Protein AF-A0A956QCH9-F1 (afdb_monomer)

Secondary structure (DSSP, 8-state):
--GGG--EEEEETT-HHHHHHHHHHHHHHGGGSEEEEE-TTPPPPP--TT-EEEEES----HHHHHHHHTTSSEEEEEE--HHHHHHTTT-TTEEE-TTS-HHHHHHHHH-TTSPPPHHHHHHHHHHTT---STTHHHHHHHHHTS---HHHHHH--HHHHHHHHHHHHTTT-

Radius of gyration: 16.23 Å; Cα contacts (8 Å, |Δi|>4): 299; chains: 1; bounding box: 38×30×46 Å

Nearest PDB structures (foldseek):
  6mtz-assembly2_B  TM=6.805E-01  e=5.894E-06  Helicobacter pylori G27
  5bza-assembly2_D  TM=6.122E-01  e=4.099E-02  Thermotoga neapolitana
  3wo8-assembly1_A  TM=5.895E-01  e=1.599E-01  Thermotoga maritima MSB8
  3i32-assembly1_A-2  TM=3.012E-01  e=2.317E-01  Thermus thermophilus HB27
  1viv-assembly1_A  TM=4.574E-01  e=2.432E+00  Bacillus subtilis

Solvent-accessible surface area (backbone atoms only — not comparable to full-atom values): 9678 Å² total; per-residue (Å²): 124,67,64,88,65,44,37,32,39,39,21,28,44,101,34,70,39,12,48,40,16,49,44,36,45,38,78,76,47,52,90,69,38,47,80,44,73,43,55,95,91,62,75,84,77,93,72,62,49,80,37,20,35,36,32,28,40,47,77,73,57,52,68,56,48,51,63,44,58,76,54,32,66,41,58,39,33,35,28,40,53,68,72,50,48,66,60,44,59,92,42,91,49,53,48,70,43,81,91,43,33,19,18,47,51,30,31,50,63,60,38,70,90,54,82,84,53,69,61,46,54,51,43,30,30,57,72,73,66,62,66,78,53,89,59,37,68,22,30,51,55,31,55,68,74,50,73,99,39,66,76,57,60,73,69,63,49,63,74,56,26,41,60,55,3,57,62,56,55,67,73,77,113

pLDDT: mean 97.17, std 4.28, range [55.25, 98.88]

Foldseek 3Di:
DQLQQAAEEEFAPLAPLRLLLVLLSCVRHPPNHYYHHDYPPDQDDDDQQAGAYEYFADDDAPVSVVVNCVRHPHYAYEYADPVVCVRNPPPPRYDYDVQFGRSRSSNCNNPVPDDDDPLRVLSGCVVNVPPPDPQSQQLVQLVSVDPSDSVVVVPDDSVVSSVNSVVRVVVVD

Structure (mmCIF, N/CA/C/O backbone):
data_AF-A0A956QCH9-F1
#
_entry.id   AF-A0A956QCH9-F1
#
loop_
_atom_site.group_PDB
_atom_site.id
_atom_site.type_symbol
_atom_site.label_atom_id
_atom_site.label_alt_id
_atom_site.label_comp_id
_atom_site.label_asym_id
_atom_site.label_entity_id
_atom_site.label_seq_id
_atom_site.pdbx_PDB_ins_code
_atom_site.Cartn_x
_atom_site.Cartn_y
_atom_site.Cartn_z
_atom_site.occupancy
_atom_site.B_iso_or_equiv
_atom_site.auth_seq_id
_atom_site.auth_comp_id
_atom_site.auth_asym_id
_atom_site.auth_atom_id
_atom_site.pdbx_PDB_model_num
ATOM 1 N N . MET A 1 1 ? -3.329 -5.378 14.404 1.00 92.38 1 MET A N 1
ATOM 2 C CA . MET A 1 1 ? -4.413 -6.165 13.778 1.00 92.38 1 MET A CA 1
ATOM 3 C C . MET A 1 1 ? -3.806 -7.333 13.005 1.00 92.38 1 MET A C 1
ATOM 5 O O . MET A 1 1 ? -2.759 -7.132 12.400 1.00 92.38 1 MET A O 1
ATOM 9 N N . ASP A 1 2 ? -4.416 -8.523 13.042 1.00 95.62 2 ASP A N 1
ATOM 10 C CA . ASP A 1 2 ? -4.049 -9.657 12.171 1.00 95.62 2 ASP A CA 1
ATOM 11 C C . ASP A 1 2 ? -4.367 -9.308 10.698 1.00 95.62 2 ASP A C 1
ATOM 13 O O . ASP A 1 2 ? -5.529 -8.985 10.420 1.00 95.62 2 ASP A O 1
ATOM 17 N N . PRO A 1 3 ? -3.385 -9.355 9.769 1.00 97.50 3 PRO A N 1
ATOM 18 C CA . PRO A 1 3 ? -3.582 -8.981 8.365 1.00 97.50 3 PRO A CA 1
ATOM 19 C C . PRO A 1 3 ? -4.711 -9.742 7.661 1.00 97.50 3 PRO A C 1
ATOM 21 O O . PRO A 1 3 ? -5.374 -9.180 6.788 1.00 97.50 3 PRO A O 1
ATOM 24 N N . THR A 1 4 ? -4.963 -10.997 8.050 1.00 97.44 4 THR A N 1
ATOM 25 C CA . THR A 1 4 ? -5.982 -11.863 7.424 1.00 97.44 4 THR A CA 1
ATOM 26 C C . THR A 1 4 ? -7.411 -11.522 7.845 1.00 97.44 4 THR A C 1
ATOM 28 O O . THR A 1 4 ? -8.369 -11.956 7.212 1.00 97.44 4 THR A O 1
ATOM 31 N N . GLN A 1 5 ? -7.571 -10.727 8.906 1.00 98.00 5 GLN A N 1
ATOM 32 C CA . GLN A 1 5 ? -8.876 -10.299 9.407 1.00 98.00 5 GLN A CA 1
ATOM 33 C C . GLN A 1 5 ? -9.328 -8.956 8.828 1.00 98.00 5 GLN A C 1
ATOM 35 O O . GLN A 1 5 ? -10.385 -8.453 9.210 1.00 98.00 5 GLN A O 1
ATOM 40 N N . VAL A 1 6 ? -8.526 -8.333 7.963 1.00 98.81 6 VAL A N 1
ATOM 41 C CA . VAL A 1 6 ? -8.898 -7.077 7.311 1.00 98.81 6 VAL A CA 1
ATOM 42 C C . VAL A 1 6 ? -10.102 -7.314 6.404 1.00 98.81 6 VAL A C 1
ATOM 44 O O . VAL A 1 6 ? -10.141 -8.254 5.619 1.00 98.81 6 VAL A O 1
ATOM 47 N N . THR A 1 7 ? -11.090 -6.432 6.520 1.00 98.75 7 THR A N 1
ATOM 48 C CA . THR A 1 7 ? -12.348 -6.499 5.751 1.00 98.75 7 THR A CA 1
ATOM 49 C C . THR A 1 7 ? -12.483 -5.347 4.767 1.00 98.75 7 THR A C 1
ATOM 51 O O . THR A 1 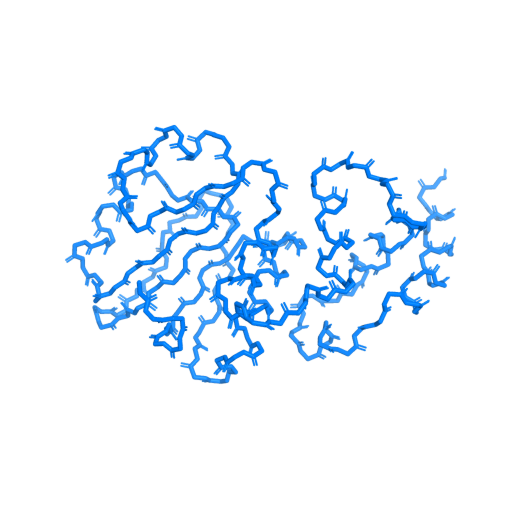7 ? -13.201 -5.471 3.783 1.00 98.75 7 THR A O 1
ATOM 54 N N . HIS A 1 8 ? -11.811 -4.224 5.029 1.00 98.81 8 HIS A N 1
ATOM 55 C 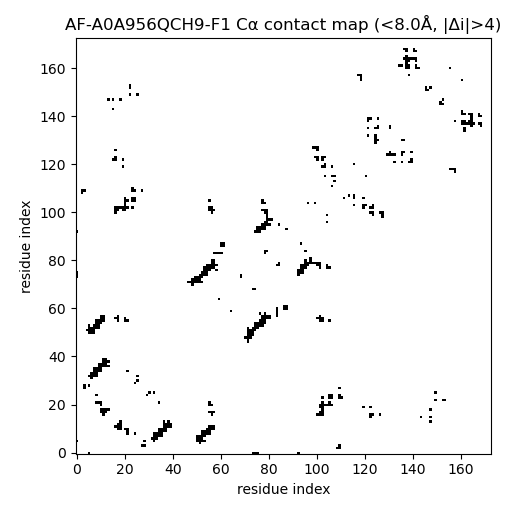CA . HIS A 1 8 ? -11.847 -3.042 4.179 1.00 98.81 8 HIS A CA 1
ATOM 56 C C . HIS A 1 8 ? -10.435 -2.478 4.045 1.00 98.81 8 HIS A C 1
ATOM 58 O O . HIS A 1 8 ? -9.754 -2.274 5.051 1.00 98.81 8 HIS A O 1
ATOM 64 N N . VAL A 1 9 ? -10.012 -2.216 2.814 1.00 98.88 9 VAL A N 1
ATOM 65 C CA . VAL A 1 9 ? -8.728 -1.591 2.487 1.00 98.88 9 VAL A CA 1
ATOM 66 C C . VAL A 1 9 ? -9.025 -0.259 1.816 1.00 98.88 9 VAL A C 1
ATOM 68 O O . VAL A 1 9 ? -9.509 -0.224 0.684 1.00 98.88 9 VAL A O 1
ATOM 71 N N . LEU A 1 10 ? -8.769 0.835 2.528 1.00 98.88 10 LEU A N 1
ATOM 72 C CA . LEU A 1 10 ? -8.787 2.178 1.964 1.00 98.88 10 LEU A CA 1
ATOM 73 C C . LEU A 1 10 ? -7.395 2.467 1.413 1.00 98.88 10 LEU A C 1
ATOM 75 O O . LEU A 1 10 ? -6.417 2.320 2.145 1.00 98.88 10 LEU A O 1
ATOM 79 N N . TYR A 1 11 ? -7.294 2.887 0.157 1.00 98.75 11 TYR A N 1
ATOM 80 C CA . TYR A 1 11 ? -6.002 3.158 -0.480 1.00 98.75 11 TYR A CA 1
ATOM 81 C C . TYR A 1 11 ? -6.012 4.454 -1.285 1.00 98.75 11 TYR A C 1
ATOM 83 O O . TYR A 1 11 ? -7.070 4.897 -1.740 1.00 98.75 11 TYR A O 1
ATOM 91 N N . HIS A 1 12 ? -4.841 5.062 -1.484 1.00 98.12 12 HIS A N 1
ATOM 92 C CA . HIS A 1 12 ? -4.745 6.313 -2.228 1.00 98.12 12 HIS A CA 1
ATOM 93 C C . HIS A 1 12 ? -5.156 6.130 -3.703 1.00 98.12 12 HIS A C 1
ATOM 95 O O . HIS A 1 12 ? -4.595 5.315 -4.443 1.00 98.12 12 HIS A O 1
ATOM 101 N N . ALA A 1 13 ? -6.181 6.867 -4.135 1.00 97.25 13 ALA A N 1
ATOM 102 C CA . ALA A 1 13 ? -6.749 6.757 -5.474 1.00 97.25 13 ALA A CA 1
ATOM 103 C C . ALA A 1 13 ? -5.802 7.293 -6.557 1.00 97.25 13 ALA A C 1
ATOM 105 O O . ALA A 1 13 ? -5.136 8.305 -6.366 1.00 97.25 13 ALA A O 1
ATOM 106 N N . GLN A 1 14 ? -5.820 6.660 -7.737 1.00 95.31 14 GLN A N 1
ATOM 107 C CA . GLN A 1 14 ? -5.034 7.067 -8.916 1.00 95.31 14 GLN A CA 1
ATOM 108 C C . GLN A 1 14 ? -3.514 7.130 -8.668 1.00 95.31 14 GLN A C 1
ATOM 110 O O . GLN A 1 14 ? -2.781 7.730 -9.450 1.00 95.31 14 GLN A O 1
ATOM 115 N N . CYS A 1 15 ? -3.038 6.463 -7.616 1.00 97.19 15 CYS A N 1
ATOM 116 C CA . CYS A 1 15 ? -1.633 6.356 -7.261 1.00 97.19 15 CYS A CA 1
ATOM 117 C C . CYS A 1 15 ? -1.149 4.917 -7.503 1.00 97.19 15 CYS A C 1
ATOM 119 O O . CYS A 1 15 ? -1.770 3.983 -6.988 1.00 97.19 15 CYS A O 1
ATOM 121 N N . PRO A 1 16 ? -0.064 4.690 -8.270 1.00 98.31 16 PRO A N 1
ATOM 122 C CA . PRO A 1 16 ? 0.532 3.362 -8.377 1.00 98.31 16 PRO A CA 1
ATOM 123 C C . PRO A 1 16 ? 0.994 2.784 -7.043 1.00 98.31 16 PRO A C 1
ATOM 125 O O . PRO A 1 16 ? 0.947 1.566 -6.886 1.00 98.31 16 PRO A O 1
ATOM 128 N N . ASP A 1 17 ? 1.417 3.637 -6.107 1.00 98.69 17 ASP A N 1
ATOM 129 C CA . ASP A 1 17 ? 1.820 3.203 -4.775 1.00 98.69 17 ASP A CA 1
ATOM 130 C C . ASP A 1 17 ? 0.609 2.705 -3.976 1.00 98.69 17 ASP A C 1
ATOM 132 O O . ASP A 1 17 ? 0.534 1.531 -3.611 1.00 98.69 17 ASP A O 1
ATOM 136 N N . GLY A 1 18 ? -0.439 3.526 -3.876 1.00 98.62 18 GLY A N 1
ATOM 137 C CA . GLY A 1 18 ? -1.697 3.154 -3.230 1.00 98.62 18 GLY A CA 1
ATOM 138 C C . GLY A 1 18 ? -2.369 1.937 -3.852 1.00 98.62 18 GLY A C 1
ATOM 139 O O . GLY A 1 18 ? -2.820 1.038 -3.137 1.00 98.62 18 GLY A O 1
ATOM 140 N N . PHE A 1 19 ? -2.390 1.835 -5.181 1.00 98.81 19 PHE A N 1
ATOM 141 C CA . PHE A 1 19 ? -2.928 0.645 -5.835 1.00 98.81 19 PHE A CA 1
ATOM 142 C C . PHE A 1 19 ? -2.030 -0.588 -5.643 1.00 98.81 19 PHE A C 1
ATOM 144 O O . PHE A 1 19 ? -2.539 -1.690 -5.433 1.00 98.81 19 PHE A O 1
ATOM 151 N N . GLY A 1 20 ? -0.703 -0.420 -5.644 1.00 98.81 20 GLY A N 1
ATOM 152 C CA . GLY A 1 20 ? 0.253 -1.475 -5.301 1.00 98.81 20 GLY A CA 1
ATOM 153 C C . GLY A 1 20 ? 0.070 -1.991 -3.870 1.00 98.81 20 GLY A C 1
ATOM 154 O O . GLY A 1 20 ? 0.105 -3.203 -3.642 1.00 98.81 20 GLY A O 1
ATOM 155 N N . ALA A 1 21 ? -0.215 -1.095 -2.925 1.00 98.88 21 ALA A N 1
ATOM 156 C CA . ALA A 1 21 ? -0.531 -1.432 -1.543 1.00 98.88 21 ALA A CA 1
ATOM 157 C C . ALA A 1 21 ? -1.840 -2.225 -1.425 1.00 98.88 21 ALA A C 1
ATOM 159 O O . ALA A 1 21 ? -1.889 -3.267 -0.766 1.00 98.88 21 ALA A O 1
ATOM 160 N N . ALA A 1 22 ? -2.887 -1.794 -2.133 1.00 98.88 22 ALA A N 1
ATOM 161 C CA . ALA A 1 22 ? -4.142 -2.535 -2.202 1.00 98.88 22 ALA A CA 1
ATOM 162 C C . ALA A 1 22 ? -3.969 -3.918 -2.857 1.00 98.88 22 ALA A C 1
ATOM 164 O O . ALA A 1 22 ? -4.549 -4.896 -2.386 1.00 98.88 22 ALA A O 1
ATOM 165 N N . LEU A 1 23 ? -3.131 -4.031 -3.895 1.00 98.88 23 LEU A N 1
ATOM 166 C CA . LEU A 1 23 ? -2.821 -5.303 -4.555 1.00 98.88 23 LEU A CA 1
ATOM 167 C C . LEU A 1 23 ? -2.111 -6.283 -3.609 1.00 98.88 23 LEU A C 1
ATOM 169 O O . LEU A 1 23 ? -2.386 -7.485 -3.661 1.00 98.88 23 LEU A O 1
ATOM 173 N N . ALA A 1 24 ? -1.220 -5.792 -2.739 1.00 98.81 24 ALA A N 1
ATOM 174 C CA . ALA A 1 24 ? -0.579 -6.618 -1.718 1.00 98.81 24 ALA A CA 1
ATOM 175 C C . ALA A 1 24 ? -1.620 -7.249 -0.779 1.00 98.81 24 ALA A C 1
ATOM 177 O O . ALA A 1 24 ? -1.586 -8.462 -0.562 1.00 98.81 24 ALA A O 1
ATOM 178 N N . ALA A 1 25 ? -2.596 -6.465 -0.312 1.00 98.81 25 ALA A N 1
ATOM 179 C CA . ALA A 1 25 ? -3.714 -6.972 0.484 1.00 98.81 25 ALA A CA 1
ATOM 180 C C . ALA A 1 25 ? -4.613 -7.935 -0.314 1.00 98.81 25 ALA A C 1
ATOM 182 O O . ALA A 1 25 ? -5.002 -8.991 0.187 1.00 98.81 25 ALA A O 1
ATOM 183 N N . TRP A 1 26 ? -4.924 -7.605 -1.572 1.00 98.81 26 TRP A N 1
ATOM 184 C CA . TRP A 1 26 ? -5.765 -8.424 -2.452 1.00 98.81 26 TRP A CA 1
ATOM 185 C C . TRP A 1 26 ? -5.218 -9.828 -2.691 1.00 98.81 26 TRP A C 1
ATOM 187 O O . TRP A 1 26 ? -5.985 -10.786 -2.716 1.00 98.81 26 TRP A O 1
ATOM 197 N N . ARG A 1 27 ? -3.895 -9.990 -2.767 1.00 98.31 27 ARG A N 1
ATOM 198 C CA . ARG A 1 27 ? -3.275 -11.318 -2.912 1.00 98.31 27 ARG A CA 1
ATOM 199 C C . ARG A 1 27 ? -3.506 -12.253 -1.719 1.00 98.31 27 ARG A C 1
ATOM 201 O O . ARG A 1 27 ? -3.393 -13.460 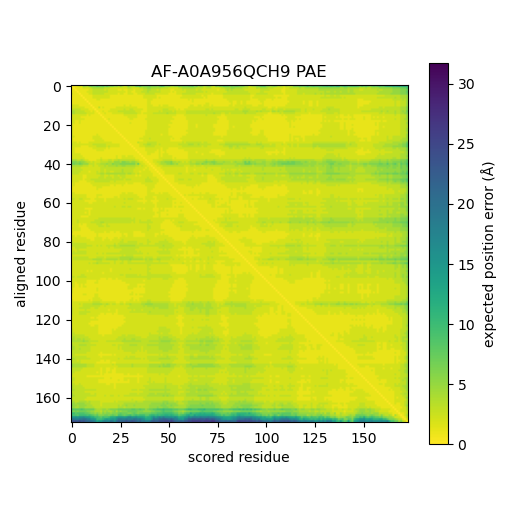-1.901 1.00 98.31 27 ARG A O 1
ATOM 208 N N . VAL A 1 28 ? -3.825 -11.720 -0.536 1.00 98.31 28 VAL A N 1
ATOM 209 C CA . VAL A 1 28 ? -4.148 -12.515 0.665 1.00 98.31 28 VAL A CA 1
ATOM 210 C C . VAL A 1 28 ? -5.653 -12.643 0.864 1.00 98.31 28 VAL A C 1
A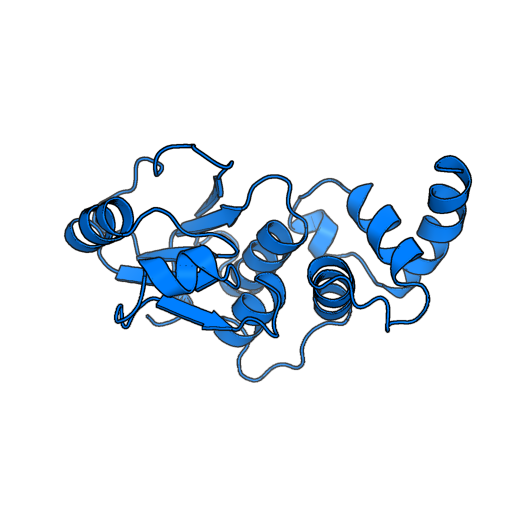TOM 212 O O . VAL A 1 28 ? -6.151 -13.727 1.153 1.00 98.31 28 VAL A O 1
ATOM 215 N N . LEU A 1 29 ? -6.375 -11.531 0.729 1.00 98.62 29 LEU A N 1
ATOM 216 C CA . LEU A 1 29 ? -7.785 -11.435 1.108 1.00 98.62 29 LEU A CA 1
ATOM 217 C C . LEU A 1 29 ? -8.736 -11.783 -0.051 1.00 98.62 29 LEU A C 1
ATOM 219 O O . LEU A 1 29 ? -9.842 -12.261 0.182 1.00 98.62 29 LEU A O 1
ATOM 223 N N . GLY A 1 30 ? -8.328 -11.577 -1.306 1.00 98.31 30 GLY A N 1
ATOM 224 C CA . GLY A 1 30 ? -9.174 -11.805 -2.479 1.00 98.31 30 GLY A CA 1
ATOM 225 C C . GLY A 1 30 ? -10.558 -11.162 -2.335 1.00 98.31 30 GLY A C 1
ATOM 226 O O . GLY A 1 30 ? -10.683 -9.991 -1.991 1.00 98.31 30 GLY A O 1
ATOM 227 N N . ASP A 1 31 ? -11.611 -11.949 -2.550 1.00 97.69 31 ASP A N 1
ATOM 228 C CA . ASP A 1 31 ? -13.000 -11.474 -2.495 1.00 97.69 31 ASP A CA 1
ATOM 229 C C . ASP A 1 31 ? -13.562 -11.337 -1.063 1.00 97.69 31 ASP A C 1
ATOM 231 O O . ASP A 1 31 ? -14.739 -11.014 -0.890 1.00 97.69 31 ASP A O 1
ATOM 235 N N . THR A 1 32 ? -12.766 -11.597 -0.015 1.00 98.00 32 THR A N 1
ATOM 236 C CA . THR A 1 32 ? -13.236 -11.485 1.380 1.00 98.00 32 THR A CA 1
ATOM 237 C C . THR A 1 32 ? -13.124 -10.073 1.951 1.00 98.00 32 THR A C 1
ATOM 239 O O . THR A 1 32 ? -13.556 -9.846 3.082 1.00 98.00 32 THR A O 1
ATOM 242 N N . ALA A 1 33 ? -12.543 -9.132 1.204 1.00 98.69 33 ALA A N 1
ATOM 243 C CA . ALA A 1 33 ? -12.411 -7.737 1.601 1.00 98.69 33 ALA A CA 1
ATOM 244 C C . ALA A 1 33 ? -12.946 -6.782 0.526 1.00 98.69 33 ALA A C 1
ATOM 246 O O . ALA A 1 33 ? -13.058 -7.118 -0.652 1.00 98.69 33 ALA A O 1
ATOM 247 N N . VAL A 1 34 ? -13.274 -5.564 0.951 1.00 98.69 34 VAL A N 1
ATOM 248 C CA . VAL A 1 34 ? -13.690 -4.459 0.086 1.00 98.69 34 VAL A CA 1
ATOM 249 C C . VAL A 1 34 ? -12.518 -3.496 -0.089 1.00 98.69 34 VAL A C 1
ATOM 251 O O . VAL A 1 34 ? -11.899 -3.081 0.888 1.00 98.69 34 VAL A O 1
ATOM 254 N N . TYR A 1 35 ? -12.235 -3.104 -1.328 1.00 98.81 35 TYR A N 1
ATOM 255 C CA . TYR A 1 35 ? -11.135 -2.201 -1.674 1.00 98.81 35 TYR A CA 1
ATOM 256 C C . TYR A 1 35 ? -11.718 -0.873 -2.139 1.00 98.81 35 TYR A C 1
ATOM 258 O O . TYR A 1 35 ? -12.450 -0.833 -3.129 1.00 98.81 35 TYR A O 1
ATOM 266 N N . LEU A 1 36 ? -11.423 0.204 -1.415 1.00 98.56 36 LEU A N 1
ATOM 267 C CA . LEU A 1 36 ? -12.014 1.518 -1.648 1.00 98.56 36 LEU A CA 1
ATOM 268 C C . LEU A 1 36 ? -10.908 2.532 -1.977 1.00 98.56 36 LEU A C 1
ATOM 270 O O . LEU A 1 36 ? -10.123 2.873 -1.088 1.00 98.56 36 LEU A O 1
ATOM 274 N N . PRO A 1 37 ? -10.827 3.022 -3.228 1.00 98.25 37 PRO A N 1
ATOM 275 C CA . PRO A 1 37 ? -9.932 4.120 -3.561 1.00 98.25 37 PRO A CA 1
ATOM 276 C C . PRO A 1 37 ? -10.431 5.407 -2.900 1.00 98.25 37 PRO A C 1
ATOM 278 O O . PRO A 1 37 ? -11.624 5.704 -2.952 1.00 98.25 37 PRO A O 1
ATOM 281 N N . VAL A 1 38 ? -9.515 6.182 -2.323 1.00 98.25 38 VAL A N 1
ATOM 282 C CA . VAL A 1 38 ? -9.801 7.470 -1.681 1.00 98.25 38 VAL A CA 1
ATOM 283 C C . VAL A 1 38 ? -8.923 8.558 -2.289 1.00 98.25 38 VAL A C 1
ATOM 285 O O . VAL A 1 38 ? -7.689 8.470 -2.276 1.00 98.25 38 VAL A O 1
ATOM 288 N N . ALA A 1 39 ? -9.553 9.599 -2.830 1.00 95.62 39 ALA A N 1
ATOM 289 C CA . ALA A 1 39 ? -8.848 10.769 -3.336 1.00 95.62 39 ALA A CA 1
ATOM 290 C C . ALA A 1 39 ? -8.547 11.772 -2.210 1.00 95.62 39 ALA A C 1
ATOM 292 O O . ALA A 1 39 ? -9.223 11.836 -1.182 1.00 95.62 39 ALA A O 1
ATOM 293 N N . HIS A 1 40 ? -7.522 12.600 -2.411 1.00 88.50 40 HIS A N 1
ATOM 294 C CA . HIS A 1 40 ? -7.137 13.605 -1.425 1.00 88.50 40 HIS A CA 1
ATOM 295 C C . HIS A 1 40 ? -8.292 14.582 -1.135 1.00 88.50 40 HIS A C 1
ATOM 297 O O . HIS A 1 40 ? -8.839 15.208 -2.044 1.00 88.50 40 HIS A O 1
ATOM 303 N N . GLY A 1 41 ? -8.612 14.764 0.147 1.00 88.25 41 GLY A N 1
ATOM 304 C CA . GLY A 1 41 ? -9.669 15.669 0.607 1.00 88.25 41 GLY A CA 1
ATOM 305 C C . GLY A 1 41 ? -11.076 15.065 0.618 1.00 88.25 41 GLY A C 1
ATOM 306 O O . GLY A 1 41 ? -12.011 15.751 1.032 1.00 88.25 41 GLY A O 1
ATOM 307 N N . GLU A 1 42 ? -11.246 13.807 0.208 1.00 94.19 42 GLU A N 1
ATOM 308 C CA . GLU A 1 42 ? -12.507 13.093 0.409 1.00 94.19 42 GLU A CA 1
ATOM 309 C C . GLU A 1 42 ? -12.717 12.759 1.890 1.00 94.19 42 GLU A C 1
ATOM 311 O O . GLU A 1 42 ? -11.773 12.517 2.644 1.00 94.19 42 GLU A O 1
ATOM 316 N N . ALA A 1 43 ? -13.977 12.754 2.322 1.00 96.50 43 ALA A N 1
ATOM 317 C CA . ALA A 1 43 ? -14.331 12.259 3.645 1.00 96.50 43 ALA A CA 1
ATOM 318 C C . ALA A 1 43 ? -14.152 10.729 3.707 1.00 96.50 43 ALA A C 1
ATOM 320 O O . ALA A 1 43 ? -14.231 10.067 2.668 1.00 96.50 43 ALA A O 1
ATOM 321 N N . PRO A 1 44 ? -13.966 10.142 4.904 1.00 96.62 44 PRO A N 1
ATOM 322 C CA . PRO A 1 44 ? -14.018 8.696 5.053 1.00 96.62 44 PRO A CA 1
ATOM 323 C C . PRO A 1 44 ? -15.310 8.112 4.474 1.00 96.62 44 PRO A C 1
ATOM 325 O O . PRO A 1 44 ? -16.378 8.699 4.688 1.00 96.62 44 PRO A O 1
ATOM 328 N N . PRO A 1 45 ? -15.242 6.964 3.776 1.00 96.56 45 PRO A N 1
ATOM 329 C CA . PRO A 1 45 ? -16.440 6.281 3.312 1.00 96.56 45 PRO A CA 1
ATOM 330 C C . PRO A 1 45 ? -17.302 5.837 4.500 1.00 96.56 45 PRO A C 1
ATOM 332 O O . PRO A 1 45 ? -16.818 5.688 5.626 1.00 96.56 45 PRO A O 1
ATOM 335 N N . ASP A 1 46 ? -18.588 5.605 4.242 1.00 96.06 46 ASP A N 1
ATOM 336 C CA . ASP A 1 46 ? -19.466 4.991 5.234 1.00 96.06 46 ASP A CA 1
ATOM 337 C C . ASP A 1 46 ? -19.091 3.512 5.399 1.00 96.06 46 ASP A C 1
ATOM 339 O O . ASP A 1 46 ? -19.047 2.761 4.422 1.00 96.06 46 ASP A O 1
ATOM 343 N N . LEU A 1 47 ? -18.765 3.112 6.629 1.00 97.81 47 LEU A N 1
ATOM 344 C CA . LEU A 1 47 ? -18.237 1.791 6.962 1.00 97.81 47 LEU A CA 1
ATOM 345 C C . LEU A 1 47 ? -19.043 1.188 8.116 1.00 97.81 47 LEU A C 1
ATOM 347 O O . LEU A 1 47 ? -19.345 1.899 9.082 1.00 97.81 47 LEU A O 1
ATOM 351 N N . PRO A 1 48 ? -19.363 -0.117 8.062 1.00 97.88 48 PRO A N 1
ATOM 352 C CA . PRO A 1 48 ? -20.086 -0.776 9.139 1.00 97.88 48 PRO A CA 1
ATOM 353 C C . PRO A 1 48 ? -19.226 -0.841 10.411 1.00 97.88 48 PRO A C 1
ATOM 355 O O . PRO A 1 48 ? -17.999 -0.897 10.344 1.00 97.88 48 PRO A O 1
ATOM 358 N N . ALA A 1 49 ? -19.861 -0.846 11.585 1.00 97.94 49 ALA A N 1
ATOM 359 C CA . ALA A 1 49 ? -19.154 -0.794 12.869 1.00 97.94 49 ALA A CA 1
ATOM 360 C C . ALA A 1 49 ? -18.243 -2.015 13.099 1.00 97.94 49 ALA A C 1
ATOM 362 O O . ALA A 1 49 ? -17.194 -1.917 13.730 1.00 97.94 49 ALA A O 1
ATOM 363 N N . GLU A 1 50 ? -18.609 -3.170 12.546 1.00 98.19 50 GLU A N 1
ATOM 364 C CA . GLU A 1 50 ? -17.815 -4.398 12.566 1.00 98.19 50 GLU A CA 1
ATOM 365 C C . GLU A 1 50 ? -16.593 -4.373 11.631 1.00 98.19 50 GLU A C 1
ATOM 367 O O . GLU A 1 50 ? -15.794 -5.313 11.651 1.00 98.19 50 GLU A O 1
ATOM 372 N N . ALA A 1 51 ? -16.425 -3.326 10.812 1.00 98.56 51 ALA A N 1
ATOM 373 C CA . ALA A 1 51 ? -15.317 -3.250 9.873 1.00 98.56 51 ALA A CA 1
ATOM 374 C C . ALA A 1 51 ? -13.963 -3.206 10.593 1.00 98.56 51 ALA A C 1
ATOM 376 O O . ALA A 1 51 ? -13.736 -2.483 11.566 1.00 98.56 51 ALA A O 1
ATOM 377 N N . ARG A 1 52 ? -13.042 -3.987 10.038 1.00 98.75 52 ARG A N 1
ATOM 378 C CA . ARG A 1 52 ? -11.618 -4.041 10.370 1.00 98.75 52 ARG A CA 1
ATOM 379 C C . ARG A 1 52 ? -10.864 -3.430 9.197 1.00 98.75 52 ARG A C 1
ATOM 381 O O . ARG A 1 52 ? -10.848 -4.031 8.117 1.00 98.75 52 ARG A O 1
ATOM 388 N N . VAL A 1 53 ? -10.354 -2.216 9.384 1.00 98.81 53 VAL A N 1
ATOM 389 C CA . VAL A 1 53 ? -9.945 -1.324 8.288 1.00 98.81 53 VAL A CA 1
ATOM 390 C C . VAL A 1 53 ? -8.431 -1.202 8.208 1.00 98.81 53 VAL A C 1
ATOM 392 O O . VAL A 1 53 ? -7.781 -0.884 9.198 1.00 98.81 53 VAL A O 1
ATOM 395 N N . ALA A 1 54 ? -7.870 -1.397 7.022 1.00 98.88 54 ALA A N 1
ATOM 396 C CA . ALA A 1 54 ? -6.521 -0.950 6.706 1.00 98.88 54 ALA A CA 1
ATOM 397 C C . ALA A 1 54 ? -6.594 0.330 5.872 1.00 98.88 54 ALA A C 1
ATOM 399 O O . ALA A 1 54 ? -7.328 0.374 4.888 1.00 98.88 54 ALA A O 1
ATOM 400 N N . ILE A 1 55 ? -5.847 1.357 6.265 1.00 98.81 55 ILE A N 1
ATOM 401 C CA . ILE A 1 55 ? -5.612 2.557 5.458 1.00 98.81 55 ILE A CA 1
ATOM 402 C C . ILE A 1 55 ? -4.165 2.483 4.977 1.00 98.81 55 ILE A C 1
ATOM 404 O O . ILE A 1 55 ? -3.260 2.333 5.799 1.00 98.81 55 ILE A O 1
ATOM 408 N N . VAL A 1 56 ? -3.951 2.508 3.664 1.00 98.81 56 VAL A N 1
ATOM 409 C CA . VAL A 1 56 ? -2.629 2.299 3.061 1.00 98.81 56 VAL A CA 1
ATOM 410 C C . VAL A 1 56 ? -2.287 3.404 2.068 1.00 98.81 56 VAL A C 1
ATOM 412 O O . VAL A 1 56 ? -3.143 3.801 1.278 1.00 98.81 56 VAL A O 1
ATOM 415 N N . ASP A 1 57 ? -1.036 3.868 2.096 1.00 98.50 57 ASP A N 1
ATOM 416 C CA . ASP A 1 57 ? -0.495 4.924 1.214 1.00 98.50 57 ASP A CA 1
ATOM 417 C C . ASP A 1 57 ? -1.104 6.328 1.407 1.00 98.50 57 ASP A C 1
ATOM 419 O O . ASP A 1 57 ? -0.923 7.231 0.598 1.00 98.50 57 ASP A O 1
ATOM 423 N N . PHE A 1 58 ? -1.876 6.531 2.473 1.00 98.19 58 PHE A N 1
ATOM 424 C CA . PHE A 1 58 ? -2.323 7.854 2.900 1.00 98.19 58 PHE A CA 1
ATOM 425 C C . PHE A 1 58 ? -2.845 7.801 4.335 1.00 98.19 58 PHE A C 1
ATOM 427 O O . PHE A 1 58 ? -3.065 6.731 4.905 1.00 98.19 58 PHE A O 1
ATOM 434 N N . SER A 1 59 ? -3.133 8.978 4.885 1.00 97.44 59 SER A N 1
ATOM 435 C CA . SER A 1 59 ? -3.771 9.132 6.187 1.00 97.44 59 SER A CA 1
ATOM 436 C C . SER A 1 59 ? -4.792 10.269 6.177 1.00 97.44 59 SER A C 1
ATOM 438 O O . SER A 1 59 ? -4.617 11.279 5.494 1.00 97.44 59 SER A O 1
ATOM 440 N N . TYR A 1 60 ? -5.846 10.133 6.984 1.00 98.19 60 TYR A N 1
ATOM 441 C CA . TYR A 1 60 ? -6.693 11.267 7.362 1.00 98.19 60 TYR A CA 1
ATOM 442 C C . TYR A 1 60 ? -6.065 12.053 8.526 1.00 98.19 60 TYR A C 1
ATOM 444 O O . TYR A 1 60 ? -5.101 11.606 9.146 1.00 98.19 60 TYR A O 1
ATOM 452 N N . THR A 1 61 ? -6.639 13.212 8.859 1.00 97.81 61 THR A N 1
ATOM 453 C CA . THR A 1 61 ? -6.237 13.978 10.049 1.00 97.81 61 THR A CA 1
ATOM 454 C C . THR A 1 61 ? -6.469 13.185 11.333 1.00 97.81 61 THR A C 1
ATOM 456 O O . THR A 1 61 ? -7.316 12.283 11.380 1.00 97.81 61 THR A O 1
ATOM 459 N N . ARG A 1 62 ? -5.760 13.550 12.407 1.00 98.25 62 ARG A N 1
ATOM 460 C CA . ARG A 1 62 ? -5.834 12.828 13.682 1.00 98.25 62 ARG A CA 1
ATOM 461 C C . ARG A 1 62 ? -7.259 12.713 14.216 1.00 98.25 62 ARG A C 1
ATOM 463 O O . ARG A 1 62 ? -7.671 11.625 14.609 1.00 98.25 62 ARG A O 1
ATOM 470 N N . ASP A 1 63 ? -8.022 13.802 14.185 1.00 98.25 63 ASP A N 1
ATOM 471 C CA . ASP A 1 63 ? -9.407 13.825 14.671 1.00 98.25 63 ASP A CA 1
ATOM 472 C C . ASP A 1 63 ? -10.308 12.857 13.891 1.00 98.25 63 ASP A C 1
ATOM 474 O O . ASP A 1 63 ? -11.129 12.149 14.479 1.00 98.25 63 ASP A O 1
ATOM 478 N N . VAL A 1 64 ? -10.127 12.777 12.568 1.00 98.25 64 VAL A N 1
ATOM 479 C CA . VAL A 1 64 ? -10.876 11.847 11.714 1.00 98.25 64 VAL A CA 1
ATOM 480 C C . VAL A 1 64 ? -10.498 10.404 12.034 1.00 98.25 64 VAL A C 1
ATOM 482 O O . VAL A 1 64 ? -11.385 9.570 12.225 1.00 98.25 64 VAL A O 1
ATOM 485 N N . ILE A 1 65 ? -9.200 10.114 12.147 1.00 98.25 65 ILE A N 1
ATOM 486 C CA . ILE A 1 65 ? -8.694 8.780 12.488 1.00 98.25 65 ILE A CA 1
ATOM 487 C C . ILE A 1 65 ? -9.203 8.321 13.857 1.00 98.25 65 ILE A C 1
ATOM 489 O O . ILE A 1 65 ? -9.687 7.196 13.978 1.00 98.25 65 ILE A O 1
ATOM 493 N N . LEU A 1 66 ? -9.164 9.184 14.875 1.00 98.38 66 LEU A N 1
ATOM 494 C CA . LEU A 1 66 ? -9.685 8.870 16.208 1.00 98.38 66 LEU A CA 1
ATOM 495 C C . LEU A 1 66 ? -11.201 8.635 16.182 1.00 98.38 66 LEU A C 1
ATOM 497 O O . LEU A 1 66 ? -11.673 7.627 16.708 1.00 98.38 66 LEU A O 1
ATOM 501 N N . GLY A 1 67 ? -11.960 9.490 15.493 1.00 98.12 67 GLY A N 1
ATOM 502 C CA . GLY A 1 67 ? -13.409 9.322 15.356 1.00 98.12 67 GLY A CA 1
ATOM 503 C C . GLY A 1 67 ? -13.813 8.076 14.560 1.00 98.12 67 GLY A C 1
ATOM 504 O O . GLY A 1 67 ? -14.890 7.519 14.775 1.00 98.12 67 GLY A O 1
ATOM 505 N N . MET A 1 68 ? -12.980 7.615 13.625 1.00 98.12 68 MET A N 1
ATOM 506 C CA . MET A 1 68 ? -13.148 6.312 12.978 1.00 98.12 68 MET A CA 1
ATOM 507 C C . MET A 1 68 ? -12.786 5.169 13.939 1.00 98.12 68 MET A C 1
ATOM 509 O O . MET A 1 68 ? -13.561 4.224 14.071 1.00 98.12 68 MET A O 1
ATOM 513 N N . ARG A 1 69 ? -11.661 5.267 14.658 1.00 96.94 69 ARG A N 1
ATOM 514 C CA . ARG A 1 69 ? -11.185 4.246 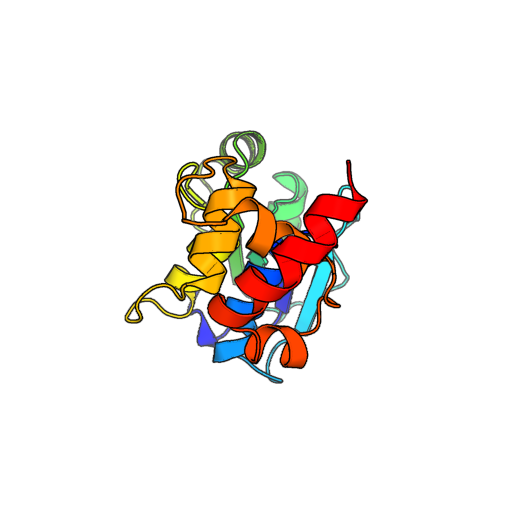15.608 1.00 96.94 69 ARG A CA 1
ATOM 515 C C . ARG A 1 69 ? -12.192 3.938 16.717 1.00 96.94 69 ARG A C 1
ATOM 517 O O . ARG A 1 69 ? -12.275 2.792 17.138 1.00 96.94 69 ARG A O 1
ATOM 524 N N . GLU A 1 70 ? -12.966 4.928 17.160 1.00 97.56 70 GLU A N 1
ATOM 525 C CA . GLU A 1 70 ? -14.026 4.748 18.165 1.00 97.56 70 GLU A CA 1
ATOM 526 C C . GLU A 1 70 ? -15.239 3.949 17.661 1.00 97.56 70 GLU A C 1
ATOM 528 O O . GLU A 1 70 ? -15.949 3.338 18.459 1.00 97.56 70 GLU A O 1
ATOM 533 N N . ARG A 1 71 ? -15.508 3.966 16.349 1.00 97.31 71 ARG A N 1
ATOM 534 C CA . ARG A 1 71 ? -16.716 3.369 15.751 1.00 97.31 71 ARG A CA 1
ATOM 535 C C . ARG A 1 71 ? -16.473 2.020 15.085 1.00 97.31 71 ARG A C 1
ATOM 537 O O . ARG A 1 71 ? -17.434 1.292 14.860 1.00 97.31 71 ARG A O 1
ATOM 544 N N . LEU A 1 72 ? -15.226 1.727 14.731 1.00 98.25 72 LEU A N 1
ATOM 545 C CA . LEU A 1 72 ? -14.837 0.552 13.957 1.00 98.25 72 LEU A CA 1
ATOM 546 C C . LEU A 1 72 ? -14.240 -0.531 14.858 1.00 98.25 72 LEU A C 1
ATOM 548 O O . LEU A 1 72 ? -13.600 -0.237 15.866 1.00 98.25 72 LEU A O 1
ATOM 552 N N . ALA A 1 73 ? -14.403 -1.792 14.466 1.00 98.19 73 ALA A N 1
ATOM 553 C CA . ALA A 1 73 ? -13.938 -2.932 15.248 1.00 98.19 73 ALA A CA 1
ATOM 554 C C . ALA A 1 73 ? -12.412 -3.007 15.346 1.00 98.19 73 ALA A C 1
ATOM 556 O O . ALA A 1 73 ? -11.882 -3.386 16.392 1.00 98.19 73 ALA A O 1
ATOM 557 N N . ASP A 1 74 ? -11.697 -2.695 14.262 1.00 98.19 74 ASP A N 1
ATOM 558 C CA . ASP A 1 74 ? -10.242 -2.577 14.296 1.00 98.19 74 ASP A CA 1
ATOM 559 C C . ASP A 1 74 ? -9.709 -1.668 13.177 1.00 98.19 74 ASP A C 1
ATOM 561 O O . ASP A 1 74 ? -10.406 -1.403 12.197 1.00 98.19 74 ASP A O 1
ATOM 565 N N . MET A 1 75 ? -8.476 -1.182 13.317 1.00 98.31 75 MET A N 1
ATOM 566 C CA . MET A 1 75 ? -7.835 -0.307 12.341 1.00 98.31 75 MET A CA 1
ATOM 567 C C . MET A 1 75 ? -6.324 -0.530 12.319 1.00 98.31 75 MET A C 1
ATOM 569 O O . MET A 1 75 ? -5.723 -0.774 13.365 1.00 98.31 75 MET A O 1
ATOM 573 N N . VAL A 1 76 ? -5.720 -0.410 11.139 1.00 98.69 76 VAL A N 1
ATOM 574 C CA . VAL A 1 76 ? -4.280 -0.214 10.946 1.00 98.69 76 VAL A CA 1
ATOM 575 C C . VAL A 1 76 ? -4.051 0.855 9.879 1.00 98.69 76 VAL A C 1
ATOM 577 O O . VAL A 1 76 ? -4.840 0.970 8.942 1.00 98.69 76 VAL A O 1
ATOM 580 N N . ILE A 1 77 ? -2.981 1.630 10.023 1.00 98.81 77 ILE A N 1
ATOM 581 C CA . ILE A 1 77 ? -2.527 2.617 9.043 1.00 98.81 77 ILE A CA 1
ATOM 582 C C . ILE A 1 77 ? -1.085 2.277 8.668 1.00 98.81 77 ILE A C 1
ATOM 584 O O . ILE A 1 77 ? -0.257 2.079 9.560 1.00 98.81 77 ILE A O 1
ATOM 588 N N . LEU A 1 78 ? -0.809 2.190 7.368 1.00 98.81 78 LEU A N 1
ATOM 589 C CA . LEU A 1 78 ? 0.520 1.973 6.796 1.00 98.81 78 LEU A CA 1
ATOM 590 C C . LEU A 1 78 ? 0.791 3.106 5.809 1.00 98.81 78 LEU A C 1
ATOM 592 O O . LEU A 1 78 ? 0.163 3.167 4.751 1.00 98.81 78 LEU A O 1
ATOM 596 N N . ASP A 1 79 ? 1.683 4.019 6.167 1.00 98.56 79 ASP A N 1
ATOM 597 C CA . ASP A 1 79 ? 1.877 5.243 5.396 1.00 98.56 79 ASP A CA 1
ATOM 598 C C . ASP A 1 79 ? 3.333 5.727 5.471 1.00 98.56 79 ASP A C 1
ATOM 600 O O . ASP A 1 79 ? 4.095 5.357 6.359 1.00 98.56 79 ASP A O 1
ATOM 604 N N . HIS A 1 80 ? 3.740 6.555 4.523 1.00 98.19 80 HIS A N 1
ATOM 605 C CA . HIS A 1 80 ? 5.103 7.058 4.367 1.00 98.19 80 HIS A CA 1
ATOM 606 C C . HIS A 1 80 ? 5.150 8.587 4.169 1.00 98.19 80 HIS A C 1
ATOM 608 O O . HIS A 1 80 ? 6.198 9.164 3.879 1.00 98.19 80 HIS A O 1
ATOM 614 N N . HIS A 1 81 ? 4.027 9.278 4.384 1.00 97.19 81 HIS A N 1
ATOM 615 C CA . HIS A 1 81 ? 3.956 10.734 4.322 1.00 97.19 81 HIS A CA 1
ATOM 616 C C . HIS A 1 81 ? 4.405 11.384 5.639 1.00 97.19 81 HIS A C 1
ATOM 618 O O . HIS A 1 81 ? 3.744 11.269 6.670 1.00 97.19 81 HIS A O 1
ATOM 624 N N . LYS A 1 82 ? 5.491 12.165 5.597 1.00 97.25 82 LYS A N 1
ATOM 625 C CA . LYS A 1 82 ? 6.069 12.826 6.785 1.00 97.25 82 LYS A CA 1
ATOM 626 C C . LYS A 1 82 ? 5.068 13.667 7.587 1.00 97.25 82 LYS A C 1
ATOM 628 O O . LYS A 1 82 ? 5.057 13.628 8.810 1.00 97.25 82 LYS A O 1
ATOM 633 N N . THR A 1 83 ? 4.217 14.439 6.912 1.00 95.94 83 THR A N 1
ATOM 634 C CA . THR A 1 83 ? 3.206 15.260 7.600 1.00 95.94 83 THR A CA 1
ATOM 635 C C . THR A 1 83 ? 2.180 14.397 8.337 1.00 95.94 83 THR A C 1
ATOM 637 O O . THR A 1 83 ? 1.743 14.772 9.421 1.00 95.94 83 THR A O 1
ATOM 640 N N . ALA A 1 84 ? 1.824 13.232 7.789 1.00 96.88 84 ALA A N 1
ATOM 641 C CA . ALA A 1 84 ? 0.929 12.290 8.451 1.00 96.88 84 ALA A CA 1
ATOM 642 C C . ALA A 1 84 ? 1.604 11.597 9.644 1.00 96.88 84 ALA A C 1
ATOM 644 O O . ALA A 1 84 ? 0.958 11.423 10.674 1.00 96.88 84 ALA A O 1
ATOM 645 N N . GLU A 1 85 ? 2.898 11.270 9.550 1.00 98.06 85 GLU A N 1
ATOM 646 C CA . GLU A 1 85 ? 3.677 10.723 10.671 1.00 98.06 85 GLU A CA 1
ATOM 647 C C . GLU A 1 85 ? 3.671 11.679 11.875 1.00 98.06 85 GLU A C 1
ATOM 649 O O . GLU A 1 85 ? 3.402 11.267 13.006 1.00 98.06 85 GLU A O 1
ATOM 654 N N . GLU A 1 86 ? 3.925 12.968 11.629 1.00 97.88 86 GLU A N 1
ATOM 655 C CA . GLU A 1 86 ? 3.916 14.006 12.666 1.00 97.88 86 GLU A CA 1
ATOM 656 C C . GLU A 1 86 ? 2.520 14.165 13.302 1.00 97.88 86 GLU A C 1
ATOM 658 O O . GLU A 1 86 ? 2.393 14.228 14.527 1.00 97.88 86 GLU A O 1
ATOM 663 N N . GLU A 1 87 ? 1.466 14.176 12.483 1.00 97.88 87 GLU A N 1
ATOM 664 C CA . GLU A 1 87 ? 0.066 14.332 12.905 1.00 97.88 87 GLU A CA 1
ATOM 665 C C . GLU A 1 87 ? -0.456 13.115 13.701 1.00 97.88 87 GLU A C 1
ATOM 667 O O . GLU A 1 87 ? -1.150 13.240 14.722 1.00 97.88 87 GLU A O 1
ATOM 672 N N . LEU A 1 88 ? -0.107 11.905 13.257 1.00 98.25 88 LEU A N 1
ATOM 673 C CA . LEU A 1 88 ? -0.565 10.640 13.838 1.00 98.25 88 LEU A CA 1
ATOM 674 C C . LEU A 1 88 ? 0.399 10.066 14.883 1.00 98.25 88 LEU A C 1
ATOM 676 O O . LEU A 1 88 ? 0.188 8.956 15.378 1.00 98.25 88 LEU A O 1
ATOM 680 N N . ALA A 1 89 ? 1.405 10.839 15.298 1.00 97.69 89 ALA A N 1
ATOM 681 C CA . ALA A 1 89 ? 2.377 10.427 16.299 1.00 97.69 89 ALA A CA 1
ATOM 682 C C . ALA A 1 89 ? 1.710 9.856 17.569 1.00 97.69 89 ALA A C 1
ATOM 684 O O . ALA A 1 89 ? 0.722 10.386 18.100 1.00 97.69 89 ALA A O 1
ATOM 685 N N . GLY A 1 90 ? 2.260 8.744 18.059 1.00 97.31 90 GLY A N 1
ATOM 686 C CA . GLY A 1 90 ? 1.801 8.059 19.269 1.00 97.31 90 GLY A CA 1
ATOM 687 C C . GLY A 1 90 ? 0.551 7.186 19.108 1.00 97.31 90 GLY A C 1
ATOM 688 O O . GLY A 1 90 ? 0.097 6.634 20.109 1.00 97.31 90 GLY A O 1
ATOM 689 N N . LEU A 1 91 ? -0.009 7.046 17.902 1.00 98.06 91 LEU A N 1
ATOM 690 C CA . LEU A 1 91 ? -1.053 6.055 17.628 1.00 98.06 91 LEU A CA 1
ATOM 691 C C . LEU A 1 91 ? -0.407 4.690 17.355 1.00 98.06 91 LEU A C 1
ATOM 693 O O . LEU A 1 91 ? 0.320 4.523 16.384 1.00 98.06 91 LEU A O 1
ATOM 697 N N . ASP A 1 92 ? -0.678 3.706 18.209 1.00 97.38 92 ASP A N 1
ATOM 698 C CA . ASP A 1 92 ? -0.081 2.360 18.155 1.00 97.38 92 ASP A CA 1
ATOM 699 C C . ASP A 1 92 ? -0.553 1.510 16.963 1.00 97.38 92 ASP A C 1
ATOM 701 O O . ASP A 1 92 ? 0.069 0.508 16.614 1.00 97.38 92 ASP A O 1
ATOM 705 N N . PHE A 1 93 ? -1.644 1.922 16.325 1.00 97.81 93 PHE A N 1
ATOM 706 C CA . PHE A 1 93 ? -2.183 1.321 15.112 1.00 97.81 93 PHE A CA 1
ATOM 707 C C . PHE A 1 93 ? -1.742 2.041 13.830 1.00 97.81 93 PHE A C 1
ATOM 709 O O . PHE A 1 93 ? -2.209 1.676 12.753 1.00 97.81 93 PHE A O 1
ATOM 716 N N . ALA A 1 94 ? -0.859 3.040 13.922 1.00 98.31 94 ALA A N 1
ATOM 717 C CA . ALA A 1 94 ? -0.283 3.720 12.769 1.00 98.31 94 ALA A CA 1
ATOM 718 C C . ALA A 1 94 ? 1.217 3.424 12.668 1.00 98.31 94 ALA A C 1
ATOM 720 O O . ALA A 1 94 ? 1.981 3.672 13.598 1.00 98.31 94 ALA A O 1
ATOM 721 N N . THR A 1 95 ? 1.634 2.864 11.536 1.00 98.50 95 THR A N 1
ATOM 722 C CA . THR A 1 95 ? 3.034 2.551 11.241 1.00 98.50 95 THR A CA 1
ATOM 723 C C . THR A 1 95 ? 3.504 3.424 10.093 1.00 98.50 95 THR A C 1
ATOM 725 O O . THR A 1 95 ? 2.852 3.469 9.051 1.00 98.50 95 THR A O 1
ATOM 728 N N . PHE A 1 96 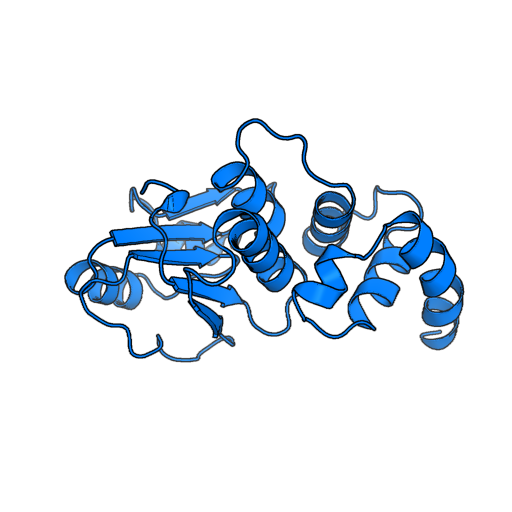? 4.652 4.073 10.293 1.00 98.56 96 PHE A N 1
ATOM 729 C CA . PHE A 1 96 ? 5.279 4.944 9.311 1.00 98.56 96 PHE A CA 1
ATOM 730 C C . PHE A 1 96 ? 6.706 4.504 8.993 1.00 98.56 96 PHE A C 1
ATOM 732 O O . PHE A 1 96 ? 7.449 4.125 9.899 1.00 98.56 96 PHE A O 1
ATOM 739 N N . ASP A 1 97 ? 7.089 4.559 7.716 1.00 98.38 97 ASP A N 1
ATOM 740 C CA . ASP A 1 97 ? 8.470 4.327 7.279 1.00 98.38 97 ASP A CA 1
ATOM 741 C C . ASP A 1 97 ? 8.804 5.189 6.054 1.00 98.38 97 ASP A C 1
ATOM 743 O O . ASP A 1 97 ? 8.455 4.863 4.925 1.00 98.38 97 ASP A O 1
ATOM 747 N N . MET A 1 98 ? 9.528 6.291 6.271 1.00 97.56 98 MET A N 1
ATOM 748 C CA . MET A 1 98 ? 9.898 7.245 5.211 1.00 97.56 98 MET A CA 1
ATOM 749 C C . MET A 1 98 ? 10.894 6.674 4.184 1.00 97.56 98 MET A C 1
ATOM 751 O O . MET A 1 98 ? 11.235 7.341 3.205 1.00 97.56 98 MET A O 1
ATOM 755 N N . HIS A 1 99 ? 11.429 5.474 4.420 1.00 97.94 99 HIS A N 1
ATOM 756 C CA . HIS A 1 99 ? 12.346 4.797 3.505 1.00 97.94 99 HIS A CA 1
ATOM 757 C C . HIS A 1 99 ? 11.658 3.726 2.662 1.00 97.94 99 HIS A C 1
ATOM 759 O O . HIS A 1 99 ? 12.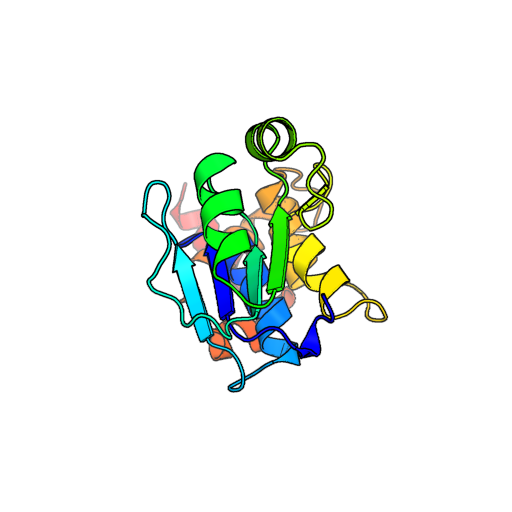333 3.080 1.853 1.00 97.94 99 HIS A O 1
ATOM 765 N N . LYS A 1 100 ? 10.347 3.554 2.828 1.00 98.50 100 LYS A N 1
ATOM 766 C CA . LYS A 1 100 ? 9.537 2.598 2.085 1.00 98.50 100 LYS A CA 1
ATOM 767 C C . LYS A 1 100 ? 8.358 3.308 1.439 1.00 98.50 100 LYS A C 1
ATOM 769 O O . LYS A 1 100 ? 7.868 4.308 1.943 1.00 98.50 100 LYS A O 1
ATOM 774 N N . SER A 1 101 ? 7.938 2.774 0.306 1.00 98.75 101 SER A N 1
ATOM 775 C CA . SER A 1 101 ? 6.666 3.139 -0.328 1.00 98.75 101 SER A CA 1
ATOM 776 C C . SER A 1 101 ? 5.482 2.498 0.409 1.00 98.75 101 SER A C 1
ATOM 778 O O . SER A 1 101 ? 5.659 1.484 1.106 1.00 98.75 101 SER A O 1
ATOM 780 N N . GLY A 1 102 ? 4.270 3.022 0.234 1.00 98.75 102 GLY A N 1
ATOM 781 C CA . GLY A 1 102 ? 3.046 2.421 0.770 1.00 98.75 102 GLY A CA 1
ATOM 782 C C . GLY A 1 102 ? 2.862 0.966 0.318 1.00 98.75 102 GLY A C 1
ATOM 783 O O . GLY A 1 102 ? 2.537 0.090 1.126 1.00 98.75 102 GLY A O 1
ATOM 784 N N . ALA A 1 103 ? 3.167 0.661 -0.945 1.00 98.81 103 ALA A N 1
ATOM 785 C CA . ALA A 1 103 ? 3.126 -0.678 -1.523 1.00 98.81 103 ALA A CA 1
ATOM 786 C C . ALA A 1 103 ? 4.122 -1.627 -0.857 1.00 98.81 103 ALA A C 1
ATOM 788 O O . ALA A 1 103 ? 3.795 -2.788 -0.592 1.00 98.81 103 ALA A O 1
ATOM 789 N N . ARG A 1 104 ? 5.331 -1.144 -0.547 1.00 98.81 104 ARG A N 1
ATOM 790 C CA . ARG A 1 104 ? 6.336 -1.924 0.183 1.00 98.81 104 ARG A CA 1
ATOM 791 C C . ARG A 1 104 ? 5.875 -2.234 1.600 1.00 98.81 104 ARG A C 1
ATOM 793 O O . ARG A 1 104 ? 5.974 -3.387 2.021 1.00 98.81 104 ARG A O 1
ATOM 800 N N . MET A 1 105 ? 5.380 -1.231 2.323 1.00 98.81 105 MET A N 1
ATOM 801 C CA . MET A 1 105 ? 4.899 -1.406 3.697 1.00 98.81 105 MET A CA 1
ATOM 802 C C . MET A 1 105 ? 3.715 -2.374 3.755 1.00 98.81 105 MET A C 1
ATOM 804 O O . MET A 1 105 ? 3.687 -3.273 4.595 1.00 98.81 105 MET A O 1
ATOM 808 N N . ALA A 1 106 ? 2.769 -2.243 2.824 1.00 98.81 106 ALA A N 1
ATOM 809 C CA . ALA A 1 106 ? 1.656 -3.171 2.679 1.00 98.81 106 ALA A CA 1
ATOM 810 C C . ALA A 1 106 ? 2.135 -4.597 2.370 1.00 98.81 106 ALA A C 1
ATOM 812 O O . ALA A 1 106 ? 1.677 -5.546 3.005 1.00 98.81 106 ALA A O 1
ATOM 813 N N . TRP A 1 107 ? 3.087 -4.772 1.446 1.00 98.88 107 TRP A N 1
ATOM 814 C CA . TRP A 1 107 ? 3.629 -6.099 1.154 1.00 98.88 107 TRP A CA 1
ATOM 815 C C . TRP A 1 107 ? 4.212 -6.767 2.401 1.00 98.88 107 TRP A C 1
ATOM 817 O O . TRP A 1 107 ? 3.848 -7.898 2.705 1.00 98.88 107 TRP A O 1
ATOM 827 N N . GLU A 1 108 ? 5.056 -6.066 3.159 1.00 98.69 108 GLU A N 1
ATOM 828 C CA . GLU A 1 108 ? 5.649 -6.604 4.392 1.00 98.69 108 GLU A CA 1
ATOM 829 C C . GLU A 1 108 ? 4.598 -6.915 5.473 1.00 98.69 108 GLU A C 1
ATOM 831 O O . GLU A 1 108 ? 4.787 -7.842 6.259 1.00 98.69 108 GLU A O 1
ATOM 836 N N . TYR A 1 109 ? 3.484 -6.178 5.505 1.00 98.69 109 TYR A N 1
ATOM 837 C CA . TYR A 1 109 ? 2.392 -6.421 6.448 1.00 98.69 109 TYR A CA 1
ATOM 838 C C . TYR A 1 109 ? 1.582 -7.684 6.112 1.00 98.69 109 TYR A C 1
ATOM 840 O O . TYR A 1 109 ? 1.285 -8.472 7.009 1.00 98.69 109 TYR A O 1
ATOM 848 N N . TRP A 1 110 ? 1.228 -7.895 4.839 1.00 98.75 110 TRP A N 1
ATOM 849 C CA . TRP A 1 110 ? 0.417 -9.048 4.414 1.00 98.75 110 TRP A CA 1
ATOM 850 C C . TRP A 1 110 ? 1.235 -10.300 4.068 1.00 98.75 110 TRP A C 1
ATOM 852 O O . TRP A 1 110 ? 0.705 -11.404 4.171 1.00 98.75 110 TRP A O 1
ATOM 862 N N . HIS A 1 111 ? 2.510 -10.146 3.703 1.00 98.44 111 HIS A N 1
ATOM 863 C CA . HIS A 1 111 ? 3.400 -11.223 3.246 1.00 98.44 111 HIS A CA 1
ATOM 864 C C . HIS A 1 111 ? 4.741 -11.211 4.012 1.00 98.44 111 HIS A C 1
ATOM 866 O O . HIS A 1 111 ? 5.803 -11.101 3.394 1.00 98.44 111 HIS A O 1
ATOM 872 N N . PRO A 1 112 ? 4.734 -11.300 5.358 1.00 97.75 112 PRO A N 1
ATOM 873 C CA . PRO A 1 112 ? 5.920 -11.049 6.188 1.00 97.75 112 PRO A CA 1
ATOM 874 C C . PRO A 1 112 ? 7.082 -12.026 5.946 1.00 97.75 112 PRO A C 1
ATOM 876 O O . PRO A 1 112 ? 8.236 -11.681 6.193 1.00 97.75 112 PRO A O 1
ATOM 879 N N . ASP A 1 113 ? 6.784 -13.229 5.450 1.00 97.19 113 ASP A N 1
ATOM 880 C CA . ASP A 1 113 ? 7.765 -14.287 5.190 1.00 97.19 113 ASP A CA 1
ATOM 881 C C . ASP A 1 113 ? 8.142 -14.410 3.701 1.00 97.19 113 ASP A C 1
ATOM 883 O O . ASP A 1 113 ? 8.936 -15.280 3.329 1.00 97.19 113 ASP A O 1
ATOM 887 N N . GLU A 1 114 ? 7.591 -13.554 2.831 1.00 98.06 114 GLU A N 1
ATOM 888 C CA . GLU A 1 114 ? 7.850 -13.592 1.390 1.00 98.06 114 GLU A CA 1
ATOM 889 C C . GLU A 1 114 ? 8.805 -12.477 0.945 1.00 98.06 114 GLU A C 1
ATOM 891 O O . GLU A 1 114 ? 8.741 -11.345 1.436 1.00 98.06 114 GLU A O 1
ATOM 896 N N . PRO A 1 115 ? 9.689 -12.746 -0.035 1.00 98.00 115 PRO A N 1
ATOM 897 C CA . PRO A 1 115 ? 10.491 -11.692 -0.633 1.00 98.00 115 PRO A CA 1
ATOM 898 C C . PRO A 1 115 ? 9.589 -10.682 -1.344 1.00 98.00 115 PRO A C 1
ATOM 900 O O . PRO A 1 115 ? 8.561 -11.031 -1.920 1.00 98.00 115 PRO A O 1
ATOM 903 N N . VAL A 1 116 ? 10.019 -9.424 -1.365 1.00 97.94 116 VAL A N 1
ATOM 904 C CA . VAL A 1 116 ? 9.265 -8.375 -2.052 1.00 97.94 116 VAL A CA 1
ATOM 905 C C . VAL A 1 116 ? 9.321 -8.577 -3.569 1.00 97.94 116 VAL A C 1
ATOM 907 O O . VAL A 1 116 ? 10.422 -8.681 -4.120 1.00 97.94 116 VAL A O 1
ATOM 910 N N . PRO A 1 117 ? 8.167 -8.628 -4.262 1.00 98.00 117 PRO A N 1
ATOM 911 C CA . PRO A 1 117 ? 8.107 -8.812 -5.700 1.00 98.00 117 PRO A CA 1
ATOM 912 C C . PRO A 1 117 ? 8.804 -7.681 -6.439 1.00 98.00 117 PRO A C 1
ATOM 914 O O . PRO A 1 117 ? 8.730 -6.521 -6.030 1.00 98.00 117 PRO A O 1
ATOM 917 N N . GLU A 1 118 ? 9.387 -7.998 -7.596 1.00 98.25 118 GLU A N 1
ATOM 918 C CA . GLU A 1 118 ? 10.034 -6.985 -8.434 1.00 98.25 118 GLU A CA 1
ATOM 919 C C . GLU A 1 118 ? 9.089 -5.819 -8.742 1.00 98.25 118 GLU A C 1
ATOM 921 O O . GLU A 1 118 ? 9.496 -4.672 -8.620 1.00 98.25 118 GLU A O 1
ATOM 926 N N . LEU A 1 119 ? 7.816 -6.077 -9.063 1.00 98.56 119 LEU A N 1
ATOM 927 C CA . LEU A 1 119 ? 6.861 -5.006 -9.362 1.00 98.56 119 LEU A CA 1
ATOM 928 C C . LEU A 1 119 ? 6.743 -3.989 -8.213 1.00 98.56 119 LEU A C 1
ATOM 930 O O . LEU A 1 119 ? 6.781 -2.790 -8.470 1.00 98.56 119 LEU A O 1
ATOM 934 N N . VAL A 1 120 ? 6.673 -4.455 -6.960 1.00 98.75 120 VAL A N 1
ATOM 935 C CA . VAL A 1 120 ? 6.620 -3.584 -5.773 1.00 98.75 120 VAL A CA 1
ATOM 936 C C . VAL A 1 120 ? 7.922 -2.795 -5.623 1.00 98.75 120 VAL A C 1
ATOM 938 O O . VAL A 1 120 ? 7.883 -1.606 -5.329 1.00 98.75 120 VAL A O 1
ATOM 941 N N . ALA A 1 121 ? 9.076 -3.410 -5.898 1.00 98.69 121 ALA A N 1
ATOM 942 C CA . ALA A 1 121 ? 10.360 -2.708 -5.868 1.00 98.69 121 ALA A CA 1
ATOM 943 C C . ALA A 1 121 ? 10.455 -1.586 -6.924 1.00 98.69 121 ALA A C 1
ATOM 945 O O . ALA A 1 121 ? 11.007 -0.529 -6.636 1.00 98.69 121 ALA A O 1
ATOM 946 N N . TYR A 1 122 ? 9.902 -1.780 -8.127 1.00 98.81 122 TYR A N 1
ATOM 947 C CA . TYR A 1 122 ? 9.852 -0.727 -9.156 1.00 98.81 122 TYR A CA 1
ATOM 948 C C . TYR A 1 122 ? 8.832 0.371 -8.839 1.00 98.81 122 TYR A C 1
ATOM 950 O O . TYR A 1 122 ? 9.080 1.531 -9.169 1.00 98.81 122 TYR A O 1
ATOM 958 N N . ILE A 1 123 ? 7.710 0.028 -8.194 1.00 98.75 123 ILE A N 1
ATOM 959 C CA . ILE A 1 123 ? 6.766 1.021 -7.659 1.00 98.75 123 ILE A CA 1
ATOM 960 C C . ILE A 1 123 ? 7.487 1.902 -6.633 1.00 98.75 123 ILE A C 1
ATOM 962 O O . ILE A 1 123 ? 7.498 3.119 -6.798 1.00 98.75 123 ILE A O 1
ATOM 966 N N . GLU A 1 124 ? 8.187 1.297 -5.668 1.00 98.75 124 GLU A N 1
ATOM 967 C CA . GLU A 1 124 ? 8.954 2.028 -4.653 1.00 98.75 124 GLU A CA 1
ATOM 968 C C . GLU A 1 124 ? 10.047 2.920 -5.251 1.00 98.75 124 GLU A C 1
ATOM 970 O O . GLU A 1 124 ? 10.206 4.074 -4.853 1.00 98.75 124 GLU A O 1
ATOM 975 N N . ASP A 1 125 ? 10.814 2.396 -6.210 1.00 98.62 125 ASP A N 1
ATOM 976 C CA . ASP A 1 125 ? 11.912 3.130 -6.843 1.00 98.62 125 ASP A CA 1
ATOM 977 C C . ASP A 1 125 ? 11.420 4.408 -7.542 1.00 98.62 125 ASP A C 1
ATOM 979 O O . ASP A 1 125 ? 12.086 5.448 -7.500 1.00 98.62 125 ASP A O 1
ATOM 983 N N . LYS A 1 126 ? 10.225 4.348 -8.145 1.00 98.44 126 LYS A N 1
ATOM 984 C CA . LYS A 1 126 ? 9.555 5.506 -8.742 1.00 98.44 126 LYS A CA 1
ATOM 985 C C . LYS A 1 126 ? 8.976 6.446 -7.690 1.00 98.44 126 LYS A C 1
ATOM 987 O O . LYS A 1 126 ? 9.077 7.668 -7.861 1.00 98.44 126 LYS A O 1
ATOM 992 N N . ASP A 1 127 ? 8.287 5.887 -6.704 1.00 98.44 127 ASP A N 1
ATOM 993 C CA . ASP A 1 127 ? 7.552 6.630 -5.686 1.00 98.44 127 ASP A CA 1
ATOM 994 C C . ASP A 1 127 ? 8.505 7.507 -4.858 1.00 98.44 127 ASP A C 1
ATOM 996 O O . ASP A 1 127 ? 8.394 8.734 -4.849 1.00 98.44 127 ASP A O 1
ATOM 1000 N N . LEU A 1 128 ? 9.586 6.903 -4.363 1.00 98.19 128 LEU A N 1
ATOM 1001 C CA . LEU A 1 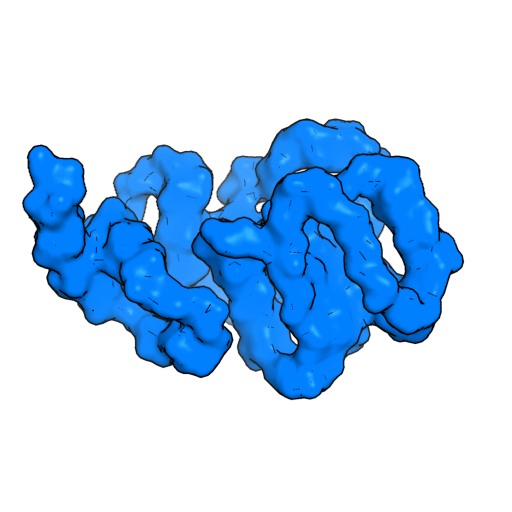128 ? 10.643 7.587 -3.615 1.00 98.19 128 LEU A CA 1
ATOM 1002 C C . LEU A 1 128 ? 11.635 8.355 -4.509 1.00 98.19 128 LEU A C 1
ATOM 1004 O O . LEU A 1 128 ? 12.636 8.882 -4.021 1.00 98.19 128 LEU A O 1
ATOM 1008 N N . TRP A 1 129 ? 11.374 8.417 -5.820 1.00 97.75 129 TRP A N 1
ATOM 1009 C CA . TRP A 1 129 ? 12.169 9.138 -6.822 1.00 97.75 129 TRP A CA 1
ATOM 1010 C C . TRP A 1 129 ? 13.658 8.735 -6.873 1.00 97.75 129 TRP A C 1
ATOM 1012 O O . TRP A 1 129 ? 14.535 9.565 -7.130 1.00 97.75 129 TRP A O 1
ATOM 1022 N N . ARG A 1 130 ? 13.955 7.454 -6.629 1.00 98.06 130 ARG A N 1
ATOM 1023 C CA . ARG A 1 130 ? 15.323 6.912 -6.568 1.00 98.06 130 ARG A CA 1
ATOM 1024 C C . ARG A 1 130 ? 15.921 6.675 -7.953 1.00 98.06 130 ARG A C 1
ATOM 1026 O O . ARG A 1 130 ? 17.035 7.122 -8.219 1.00 98.06 130 ARG A O 1
ATOM 1033 N N . TRP A 1 131 ? 15.163 6.038 -8.847 1.00 97.44 131 TRP A N 1
ATOM 1034 C CA . TRP A 1 131 ? 15.602 5.682 -10.207 1.00 97.44 131 TRP A CA 1
ATOM 1035 C C . TRP A 1 131 ? 16.855 4.798 -10.261 1.00 97.44 131 TRP A C 1
ATOM 1037 O O . TRP A 1 131 ? 17.670 4.916 -11.181 1.00 97.44 131 TRP A O 1
ATOM 1047 N N . GLU A 1 132 ? 17.029 3.926 -9.275 1.00 97.88 132 GLU A N 1
ATOM 1048 C CA . GLU A 1 132 ? 18.213 3.078 -9.135 1.00 97.88 132 GLU A CA 1
ATOM 1049 C C . GLU A 1 132 ? 18.072 1.765 -9.915 1.00 97.88 132 GLU A C 1
ATOM 1051 O O . GLU A 1 132 ? 19.072 1.160 -10.317 1.00 97.88 132 GLU A O 1
ATOM 1056 N N . LEU A 1 133 ? 16.835 1.319 -10.164 1.00 98.38 133 LEU A N 1
ATOM 1057 C CA . LEU A 1 133 ? 16.582 0.060 -10.857 1.00 98.38 133 LEU A CA 1
ATOM 1058 C C . LEU A 1 133 ? 16.750 0.190 -12.386 1.00 98.38 133 LEU A C 1
ATOM 1060 O O . LEU A 1 133 ? 16.380 1.208 -12.983 1.00 98.38 133 LEU A O 1
ATOM 1064 N N . PRO A 1 134 ? 17.265 -0.852 -13.075 1.00 98.19 134 PRO A N 1
ATOM 1065 C CA . PRO A 1 134 ? 17.435 -0.818 -14.525 1.00 98.19 134 PRO A CA 1
ATOM 1066 C C . PRO A 1 134 ? 16.115 -0.554 -15.251 1.00 98.19 134 PRO A C 1
ATOM 1068 O O . PRO A 1 134 ? 15.157 -1.301 -15.070 1.00 98.19 134 PRO A O 1
ATOM 1071 N N . GLN A 1 135 ? 16.096 0.450 -16.129 1.00 97.94 135 GLN A N 1
ATOM 1072 C CA . GLN A 1 135 ? 14.915 0.838 -16.914 1.00 97.94 135 GLN A CA 1
ATOM 1073 C C . GLN A 1 135 ? 13.697 1.224 -16.049 1.00 97.94 135 GLN A C 1
ATOM 1075 O O . GLN A 1 135 ? 12.548 0.975 -16.417 1.00 97.94 135 GLN A O 1
ATOM 1080 N N . SER A 1 136 ? 13.935 1.801 -14.866 1.00 97.88 136 SER A N 1
ATOM 1081 C CA . SER A 1 136 ? 12.866 2.179 -13.935 1.00 97.88 136 SER A CA 1
ATOM 1082 C C . SER A 1 136 ? 11.854 3.163 -14.539 1.00 97.88 136 SER A C 1
ATOM 1084 O O . SER A 1 136 ? 10.645 3.006 -14.364 1.00 97.88 136 SER A O 1
ATOM 1086 N N . LYS A 1 137 ? 12.318 4.126 -15.348 1.00 97.12 137 LYS A N 1
ATOM 1087 C CA . LYS A 1 137 ? 11.441 5.080 -16.049 1.00 97.12 137 LYS A CA 1
ATOM 1088 C C . LYS A 1 137 ? 10.523 4.386 -17.052 1.00 97.12 137 LYS A C 1
ATOM 1090 O O . LYS A 1 137 ? 9.334 4.691 -17.094 1.00 97.12 137 LYS A O 1
ATOM 1095 N N . GLU A 1 138 ? 11.053 3.434 -17.814 1.00 98.00 138 GLU A N 1
ATOM 1096 C CA . GLU A 1 138 ? 10.301 2.623 -18.768 1.00 98.00 138 GLU A CA 1
ATOM 1097 C C . GLU A 1 138 ? 9.260 1.752 -18.058 1.00 98.00 13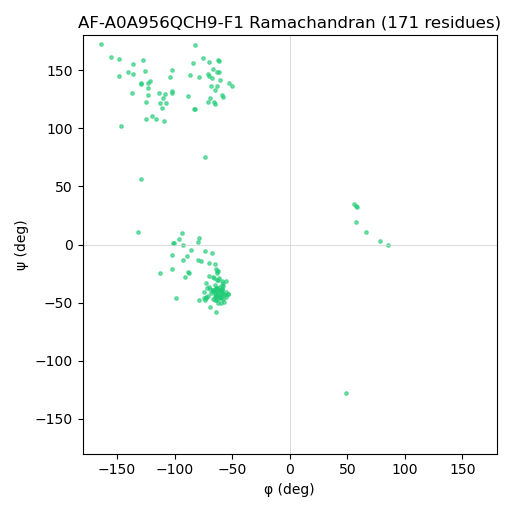8 GLU A C 1
ATOM 1099 O O . GLU A 1 138 ? 8.104 1.712 -18.472 1.00 98.00 138 GLU A O 1
ATOM 1104 N N . VAL A 1 139 ? 9.628 1.101 -16.952 1.00 98.38 139 VAL A N 1
ATOM 1105 C CA . VAL A 1 139 ? 8.660 0.321 -16.165 1.00 98.38 139 VAL A CA 1
ATOM 1106 C C . VAL A 1 139 ? 7.565 1.224 -15.607 1.00 98.38 139 VAL A C 1
ATOM 1108 O O . VAL A 1 139 ? 6.391 0.878 -15.701 1.00 98.38 139 VAL A O 1
ATOM 1111 N N . SER A 1 140 ? 7.927 2.391 -15.070 1.00 97.50 140 SER A N 1
ATOM 1112 C CA . SER A 1 140 ? 6.972 3.326 -14.475 1.00 97.50 140 SER A CA 1
ATOM 1113 C C . SER A 1 140 ? 5.945 3.844 -15.484 1.00 97.50 140 SER A C 1
ATOM 1115 O O . SER A 1 140 ? 4.747 3.839 -15.188 1.00 97.50 140 SER A O 1
ATOM 1117 N N . ILE A 1 141 ? 6.390 4.261 -16.675 1.00 96.69 141 ILE A N 1
ATOM 1118 C CA . ILE A 1 141 ? 5.479 4.752 -17.716 1.00 96.69 141 ILE A CA 1
ATOM 1119 C C . ILE A 1 141 ? 4.613 3.625 -18.289 1.00 96.69 141 ILE A C 1
ATOM 1121 O O . ILE A 1 141 ? 3.427 3.839 -18.530 1.00 96.69 141 ILE A O 1
ATOM 1125 N N . ALA A 1 142 ? 5.172 2.420 -18.462 1.00 97.75 142 ALA A N 1
ATOM 1126 C CA . ALA A 1 142 ? 4.408 1.264 -18.916 1.00 97.75 142 ALA A CA 1
ATOM 1127 C C . ALA A 1 142 ? 3.332 0.885 -17.901 1.00 97.75 142 ALA A C 1
ATOM 1129 O O . ALA A 1 142 ? 2.173 0.755 -18.277 1.00 97.75 142 ALA A O 1
ATOM 1130 N N . LEU A 1 143 ? 3.685 0.793 -16.615 1.00 98.00 143 LEU A N 1
ATOM 1131 C CA . LEU A 1 143 ? 2.740 0.483 -15.543 1.00 98.00 143 LEU A CA 1
ATOM 1132 C C . LEU A 1 143 ? 1.581 1.490 -15.502 1.00 98.00 143 LEU A C 1
ATOM 1134 O O . LEU A 1 143 ? 0.428 1.085 -15.393 1.00 98.00 143 LEU A O 1
ATOM 1138 N N . HIS A 1 144 ? 1.873 2.785 -15.669 1.00 95.31 144 HIS A N 1
ATOM 1139 C CA . HIS A 1 144 ? 0.859 3.846 -15.738 1.00 95.31 144 HIS A CA 1
ATOM 1140 C C . HIS A 1 144 ? -0.116 3.713 -16.916 1.00 95.31 144 HIS A C 1
ATOM 1142 O O . HIS A 1 144 ? -1.209 4.275 -16.861 1.00 95.31 144 HIS A O 1
ATOM 1148 N N . ALA A 1 145 ? 0.264 3.013 -17.986 1.00 95.56 145 ALA A N 1
ATOM 1149 C CA . ALA A 1 145 ? -0.600 2.805 -19.144 1.00 95.56 145 ALA A CA 1
ATOM 1150 C C . ALA A 1 145 ? -1.637 1.686 -18.927 1.00 95.56 145 ALA A C 1
ATOM 1152 O O . ALA A 1 145 ? -2.585 1.577 -19.708 1.00 95.56 145 ALA A O 1
ATOM 1153 N N . TYR A 1 146 ? -1.480 0.864 -17.884 1.00 97.31 146 TYR A N 1
ATOM 1154 C CA . TYR A 1 146 ? -2.433 -0.189 -17.542 1.00 97.31 146 TYR A CA 1
ATOM 1155 C C . TYR A 1 146 ? -3.559 0.336 -16.645 1.00 97.31 146 TYR A C 1
ATOM 1157 O O . TYR A 1 146 ? -3.317 1.165 -15.766 1.00 97.31 146 TYR A O 1
ATOM 1165 N N . PRO A 1 147 ? -4.792 -0.185 -16.792 1.00 97.62 147 PRO A N 1
ATOM 1166 C CA . PRO A 1 147 ? -5.837 0.080 -15.815 1.00 97.62 147 PRO A CA 1
ATOM 1167 C C . PRO A 1 147 ? -5.415 -0.452 -14.438 1.00 97.62 147 PRO A C 1
ATOM 1169 O O . PRO A 1 147 ? -4.825 -1.530 -14.333 1.00 97.62 147 PRO A O 1
ATOM 1172 N N . MET A 1 148 ? -5.745 0.294 -13.383 1.00 97.62 148 MET A N 1
ATOM 1173 C CA . MET A 1 148 ? -5.604 -0.139 -11.988 1.00 97.62 148 MET A CA 1
ATOM 1174 C C . MET A 1 148 ? -6.688 -1.172 -11.656 1.00 97.62 148 MET A C 1
ATOM 1176 O O . MET A 1 148 ? -7.694 -0.874 -11.017 1.00 97.62 148 MET A O 1
ATOM 1180 N N . ASP A 1 149 ? -6.488 -2.386 -12.161 1.00 98.31 149 ASP A N 1
ATOM 1181 C CA . ASP A 1 149 ? -7.326 -3.560 -11.939 1.00 98.31 149 ASP A CA 1
ATOM 1182 C C . ASP A 1 149 ? -6.469 -4.691 -11.358 1.00 98.31 149 ASP A C 1
ATOM 1184 O O . ASP A 1 149 ? -5.351 -4.941 -11.820 1.00 98.31 149 ASP A O 1
ATOM 1188 N N . PHE A 1 150 ? -6.975 -5.368 -10.322 1.00 98.44 150 PHE A N 1
ATOM 1189 C CA . PHE A 1 150 ? -6.189 -6.369 -9.602 1.00 98.44 150 PHE A CA 1
ATOM 1190 C C . PHE A 1 150 ? -5.841 -7.569 -10.479 1.00 98.44 150 PHE A C 1
ATOM 1192 O O . PHE A 1 150 ? -4.707 -8.048 -10.439 1.00 98.44 150 PHE A O 1
ATOM 1199 N N . ASN A 1 151 ? -6.770 -8.023 -11.323 1.00 98.12 151 ASN A N 1
ATOM 1200 C CA . ASN A 1 151 ? -6.516 -9.141 -12.226 1.00 98.12 151 ASN A CA 1
ATOM 1201 C C . ASN A 1 151 ? -5.463 -8.761 -13.267 1.00 98.12 151 ASN A C 1
ATOM 1203 O O . ASN A 1 151 ? -4.580 -9.569 -13.550 1.00 98.12 151 ASN A O 1
ATOM 1207 N N . VAL A 1 152 ? -5.502 -7.526 -13.771 1.00 98.31 152 VAL A N 1
ATOM 1208 C CA . VAL A 1 152 ? -4.486 -7.006 -14.696 1.00 98.31 152 VAL A CA 1
ATOM 1209 C C . VAL A 1 152 ? -3.119 -6.938 -14.019 1.00 98.31 152 VAL A C 1
ATOM 1211 O O . VAL A 1 152 ? -2.179 -7.592 -14.473 1.00 98.31 152 VAL A O 1
ATOM 1214 N N . TRP A 1 153 ? -2.992 -6.207 -12.908 1.00 98.38 153 TRP A N 1
ATOM 1215 C CA . TRP A 1 153 ? -1.693 -6.003 -12.253 1.00 98.38 153 TRP A CA 1
ATOM 1216 C C . TRP A 1 153 ? -1.112 -7.288 -11.662 1.00 98.38 153 TRP A C 1
ATOM 1218 O O . TRP A 1 153 ? 0.109 -7.442 -11.609 1.00 98.38 153 TRP A O 1
ATOM 1228 N N . SER A 1 154 ? -1.958 -8.249 -11.276 1.00 97.12 154 SER A N 1
ATOM 1229 C CA . SER A 1 154 ? -1.497 -9.553 -10.787 1.00 97.12 154 SER A CA 1
ATOM 1230 C C . SER A 1 154 ? -0.724 -10.369 -11.831 1.00 97.12 154 SER A C 1
ATOM 1232 O O . SER A 1 154 ? 0.077 -11.225 -11.446 1.00 97.12 154 SER A O 1
ATOM 1234 N N . GLN A 1 155 ? -0.936 -10.085 -13.122 1.00 97.25 155 GLN A N 1
ATOM 1235 C CA . GLN A 1 155 ? -0.338 -10.798 -14.257 1.00 97.25 155 GLN A CA 1
ATOM 1236 C C . GLN A 1 155 ? 0.837 -10.048 -14.901 1.00 97.25 155 GLN A C 1
ATOM 1238 O O . GLN A 1 155 ? 1.527 -10.607 -15.756 1.00 97.25 155 GLN A O 1
ATOM 1243 N N . LEU A 1 156 ? 1.081 -8.791 -14.516 1.00 97.69 156 LEU A N 1
ATOM 1244 C CA . LEU A 1 156 ? 2.174 -8.000 -15.073 1.00 97.69 156 LEU A CA 1
ATOM 1245 C C . LEU A 1 156 ? 3.532 -8.561 -14.647 1.00 97.69 156 LEU A C 1
ATOM 1247 O O . LEU A 1 156 ? 3.736 -8.984 -13.510 1.00 97.69 156 LEU A O 1
ATOM 1251 N N . THR A 1 157 ? 4.495 -8.504 -15.565 1.00 97.88 157 THR A N 1
ATOM 1252 C CA . THR A 1 157 ? 5.895 -8.806 -15.265 1.00 97.88 157 THR A CA 1
ATOM 1253 C C . THR A 1 157 ? 6.756 -7.598 -15.587 1.00 97.88 157 THR A C 1
ATOM 1255 O O . THR A 1 157 ? 6.569 -6.934 -16.609 1.00 97.88 157 THR A O 1
ATOM 1258 N N . VAL A 1 158 ? 7.751 -7.335 -14.741 1.00 98.31 158 VAL A N 1
ATOM 1259 C CA . VAL A 1 158 ? 8.717 -6.250 -14.960 1.00 98.31 158 VAL A CA 1
ATOM 1260 C C . VAL A 1 158 ? 9.441 -6.416 -16.299 1.00 98.31 158 VAL A C 1
ATOM 1262 O O . VAL A 1 158 ? 9.683 -5.431 -16.990 1.00 98.31 158 VAL A O 1
ATOM 1265 N N . ALA A 1 159 ? 9.733 -7.651 -16.717 1.00 98.00 159 ALA A N 1
ATOM 1266 C CA . ALA A 1 159 ? 10.351 -7.929 -18.012 1.00 98.00 159 ALA A CA 1
ATOM 1267 C C . ALA A 1 159 ? 9.511 -7.416 -19.197 1.00 98.00 159 ALA A C 1
ATOM 1269 O O . ALA A 1 159 ? 10.069 -6.815 -20.114 1.00 98.00 159 ALA A O 1
ATOM 1270 N N . HIS A 1 160 ? 8.186 -7.603 -19.174 1.00 97.44 160 HIS A N 1
ATOM 1271 C CA . HIS A 1 160 ? 7.301 -7.069 -20.215 1.00 97.44 160 HIS A CA 1
ATOM 1272 C C . HIS A 1 160 ? 7.176 -5.544 -20.136 1.00 97.44 160 HIS A C 1
ATOM 1274 O O . HIS A 1 160 ? 7.329 -4.874 -21.157 1.00 97.44 160 HIS A O 1
ATOM 1280 N N . LEU A 1 161 ? 7.008 -4.987 -18.931 1.00 98.12 161 LEU A N 1
ATOM 1281 C CA . LEU A 1 161 ? 6.906 -3.535 -18.734 1.00 98.12 161 LEU A CA 1
ATOM 1282 C C . LEU A 1 161 ? 8.154 -2.795 -19.239 1.00 98.12 161 LEU A C 1
ATOM 1284 O O . LEU A 1 161 ? 8.043 -1.747 -19.871 1.00 98.12 161 LEU A O 1
ATOM 1288 N N . LYS A 1 162 ? 9.346 -3.373 -19.046 1.00 98.06 162 LYS A N 1
ATOM 1289 C CA . LYS A 1 162 ? 10.604 -2.843 -19.598 1.00 98.06 162 LYS A CA 1
ATOM 1290 C C . LYS A 1 162 ? 10.591 -2.729 -21.118 1.00 98.06 162 LYS A C 1
ATOM 1292 O O . LYS A 1 162 ? 11.162 -1.785 -21.652 1.00 98.06 162 LYS A O 1
ATOM 1297 N N . ILE A 1 163 ? 9.996 -3.695 -21.816 1.00 96.94 163 ILE A N 1
ATOM 1298 C CA . ILE A 1 163 ? 9.949 -3.714 -23.283 1.00 96.94 163 ILE A CA 1
ATOM 1299 C C . ILE A 1 163 ? 8.954 -2.665 -23.786 1.00 96.94 163 ILE A C 1
ATOM 1301 O O . ILE A 1 163 ? 9.287 -1.873 -24.669 1.00 96.94 163 ILE A O 1
ATOM 1305 N N . GLU A 1 164 ? 7.754 -2.630 -23.209 1.00 95.88 164 GLU A N 1
ATOM 1306 C CA . GLU A 1 164 ? 6.683 -1.706 -23.608 1.00 95.88 164 GLU A CA 1
ATOM 1307 C C . GLU A 1 164 ? 7.036 -0.246 -23.312 1.00 95.88 164 GLU A C 1
ATOM 1309 O O . GLU A 1 164 ? 6.816 0.645 -24.141 1.00 95.88 164 GLU A O 1
ATOM 1314 N N . GLY A 1 165 ? 7.659 -0.007 -22.158 1.00 96.69 165 GLY A N 1
ATOM 1315 C CA . GLY A 1 165 ? 8.024 1.324 -21.694 1.00 96.69 165 GLY A CA 1
ATOM 1316 C C . GLY A 1 165 ? 8.996 2.060 -22.608 1.00 96.69 165 GLY A C 1
ATOM 1317 O O . GLY A 1 165 ? 8.923 3.282 -22.706 1.00 96.69 165 GLY A O 1
ATOM 1318 N N . VAL A 1 166 ? 9.851 1.343 -23.349 1.00 94.88 166 VAL A N 1
ATOM 1319 C CA . VAL A 1 166 ? 10.778 1.958 -24.319 1.00 94.88 166 VAL A CA 1
ATOM 1320 C C . VAL A 1 166 ? 10.020 2.732 -25.398 1.00 94.88 166 VAL A C 1
ATOM 1322 O O . VAL A 1 166 ? 10.456 3.809 -25.804 1.00 94.88 166 VAL A O 1
ATOM 1325 N N . ALA A 1 167 ? 8.907 2.184 -25.893 1.00 91.31 167 ALA A N 1
ATOM 1326 C CA . ALA A 1 167 ? 8.109 2.843 -26.921 1.00 91.31 167 ALA A CA 1
ATOM 1327 C C . ALA A 1 167 ? 7.305 4.015 -26.343 1.00 91.31 167 ALA A C 1
ATOM 1329 O O . ALA A 1 167 ? 7.246 5.071 -26.968 1.00 91.31 167 ALA A O 1
ATOM 1330 N N . LEU A 1 168 ? 6.731 3.843 -25.148 1.00 92.06 168 LEU A N 1
ATOM 1331 C CA . LEU A 1 168 ? 5.930 4.872 -24.478 1.00 92.06 168 LEU A CA 1
ATOM 1332 C C . LEU A 1 168 ? 6.766 6.087 -24.070 1.00 92.06 168 LEU A C 1
ATOM 1334 O O . LEU A 1 168 ? 6.318 7.217 -24.246 1.00 92.06 168 LEU A O 1
ATOM 1338 N N . LEU A 1 169 ? 7.987 5.872 -23.572 1.00 89.31 169 LEU A N 1
ATOM 1339 C CA . LEU A 1 169 ? 8.849 6.962 -23.112 1.00 89.31 169 LEU A CA 1
ATOM 1340 C C . LEU A 1 169 ? 9.222 7.909 -24.262 1.00 89.31 169 LEU A C 1
ATOM 1342 O O . LEU A 1 169 ? 9.190 9.120 -24.093 1.00 89.31 169 LEU A O 1
ATOM 1346 N N . ARG A 1 170 ? 9.452 7.365 -25.465 1.00 87.44 170 ARG A N 1
ATOM 1347 C CA . ARG A 1 170 ? 9.728 8.152 -26.682 1.00 87.44 170 ARG A CA 1
ATOM 1348 C C . ARG A 1 170 ? 8.561 9.035 -27.137 1.00 87.44 170 ARG A C 1
ATOM 1350 O O . ARG A 1 170 ? 8.777 9.888 -27.984 1.00 87.44 170 ARG A O 1
ATOM 1357 N N . LEU A 1 171 ? 7.335 8.787 -26.663 1.00 82.12 171 LEU A N 1
ATOM 1358 C CA . LEU A 1 171 ? 6.152 9.591 -26.999 1.00 82.12 171 LEU A CA 1
ATOM 1359 C C . LEU A 1 171 ? 5.934 10.768 -26.037 1.00 82.12 171 LEU A C 1
ATOM 1361 O O . LEU A 1 171 ? 5.057 11.589 -26.300 1.00 82.12 171 LEU A O 1
ATOM 1365 N N . GLN A 1 172 ? 6.668 10.827 -24.920 1.00 73.56 172 GLN A N 1
ATOM 1366 C CA . GLN A 1 172 ? 6.608 11.944 -23.970 1.00 73.56 172 GLN A CA 1
ATOM 1367 C C . GLN A 1 172 ? 7.652 13.039 -24.245 1.00 73.56 172 GLN A C 1
ATOM 1369 O O . GLN A 1 172 ? 7.514 14.130 -23.691 1.00 73.56 172 GLN A O 1
ATOM 1374 N N . ASP A 1 173 ? 8.646 12.754 -25.094 1.00 55.25 173 ASP A N 1
ATOM 1375 C CA . ASP A 1 173 ? 9.647 13.708 -25.599 1.00 55.25 173 ASP A CA 1
ATOM 1376 C C . ASP A 1 173 ? 9.131 14.480 -26.830 1.00 55.25 173 ASP A C 1
ATOM 1378 O O . ASP A 1 173 ? 9.421 15.697 -26.930 1.00 55.25 173 ASP A O 1
#

Sequence (173 aa):
MDPTQVTHVLYHAQCPDGFGAALAAWRVLGDTAVYLPVAHGEAPPDLPAEARVAIVDFSYTRDVILGMRERLADMVILDHHKTAEEELAGLDFATFDMHKSGARMAWEYWHPDEPVPELVAYIEDKDLWRWELPQSKEVSIALHAYPMDFNVWSQLTVAHLKIEGVALLRLQD

Mean predicted aligned error: 2.58 Å